Protein AF-A0A847PEQ1-F1 (afdb_monomer)

Sequence (86 aa):
MAHASVEVRDTLSGKIWVVYKGRRIEMKEVEKPKRATPSKVLADKKDKPVKTHKPASDHTWRRGFKEHPYVAKEYQDPGVALSTYT

Radius of gyration: 30.39 Å; Cα contacts (8 Å, |Δi|>4): 41; chains: 1; bounding box: 76×45×66 Å

Structure (mmCIF, N/CA/C/O backbone):
data_AF-A0A847PEQ1-F1
#
_entry.id   AF-A0A847PEQ1-F1
#
loop_
_atom_site.group_PDB
_atom_site.id
_atom_site.type_symbol
_atom_site.label_atom_id
_atom_site.label_alt_id
_atom_site.label_comp_id
_atom_site.label_asym_id
_atom_site.label_entity_id
_atom_site.label_seq_id
_atom_site.pdbx_PDB_ins_code
_atom_site.Cartn_x
_atom_site.Cartn_y
_atom_site.Cartn_z
_atom_site.occupancy
_atom_site.B_iso_or_equiv
_atom_site.auth_seq_id
_atom_site.auth_comp_id
_atom_site.auth_asym_id
_atom_site.auth_atom_id
_atom_site.pdbx_PDB_model_num
ATOM 1 N N . MET A 1 1 ? -9.298 6.848 -15.763 1.00 50.03 1 MET A N 1
ATOM 2 C CA . MET A 1 1 ? -8.457 6.110 -14.792 1.00 50.03 1 MET A CA 1
ATOM 3 C C . MET A 1 1 ? -9.196 6.088 -13.464 1.00 50.03 1 MET A C 1
ATOM 5 O O . MET A 1 1 ? -9.747 7.114 -13.096 1.00 50.03 1 MET A O 1
ATOM 9 N N . ALA A 1 2 ? -9.290 4.940 -12.791 1.00 70.50 2 ALA A N 1
ATOM 10 C CA . ALA A 1 2 ? -9.942 4.863 -11.483 1.00 70.50 2 ALA A CA 1
ATOM 11 C C . ALA A 1 2 ? -8.947 5.286 -10.393 1.00 70.50 2 ALA A C 1
ATOM 13 O O . ALA A 1 2 ? -7.872 4.700 -10.283 1.00 70.50 2 ALA A O 1
ATOM 14 N N . HIS A 1 3 ? -9.299 6.304 -9.610 1.00 74.81 3 HIS A N 1
ATOM 15 C CA . HIS A 1 3 ? -8.503 6.763 -8.476 1.00 74.81 3 HIS A CA 1
ATOM 16 C C . HIS A 1 3 ? -8.947 6.009 -7.219 1.00 74.81 3 HIS A C 1
ATOM 18 O O . HIS A 1 3 ? -10.140 5.937 -6.927 1.00 74.81 3 HIS A O 1
ATOM 24 N N . ALA A 1 4 ? -8.000 5.421 -6.489 1.00 81.19 4 ALA A N 1
ATOM 25 C CA . ALA A 1 4 ? -8.271 4.803 -5.197 1.00 81.19 4 ALA A CA 1
ATOM 26 C C . ALA A 1 4 ? -8.040 5.838 -4.089 1.00 81.19 4 ALA A C 1
ATOM 28 O O . ALA A 1 4 ? -6.927 6.337 -3.938 1.00 81.19 4 ALA A O 1
ATOM 29 N N . SER A 1 5 ? -9.086 6.157 -3.329 1.00 83.62 5 SER A N 1
ATOM 30 C CA . SER A 1 5 ? -8.994 6.956 -2.107 1.00 83.62 5 SER A CA 1
ATOM 31 C C . SER A 1 5 ? -8.843 6.046 -0.886 1.00 83.62 5 SER A C 1
ATOM 33 O O . SER A 1 5 ? -9.415 4.954 -0.828 1.00 83.62 5 SER A O 1
ATOM 35 N N . VAL A 1 6 ? -8.042 6.488 0.083 1.00 88.25 6 VAL A N 1
ATOM 36 C CA . VAL A 1 6 ? -7.773 5.776 1.337 1.00 88.25 6 VAL A CA 1
ATOM 37 C C . VAL A 1 6 ? -7.913 6.770 2.483 1.00 88.25 6 VAL A C 1
ATOM 39 O O . VAL A 1 6 ? -7.326 7.848 2.424 1.00 88.25 6 VAL A O 1
ATOM 42 N N . GLU A 1 7 ? -8.672 6.414 3.518 1.00 89.50 7 GLU A N 1
ATOM 43 C CA . GLU A 1 7 ? -8.748 7.202 4.751 1.00 89.50 7 GLU A CA 1
ATOM 44 C C . GLU A 1 7 ? -7.825 6.601 5.811 1.00 89.50 7 GLU A C 1
ATOM 46 O O . GLU A 1 7 ? -7.790 5.381 5.994 1.00 89.50 7 GLU A O 1
ATOM 51 N N . VAL A 1 8 ? -7.124 7.465 6.540 1.00 89.75 8 VAL A N 1
ATOM 52 C CA . VAL A 1 8 ? -6.261 7.091 7.665 1.00 89.75 8 VAL A CA 1
ATOM 53 C C . VAL A 1 8 ? -6.818 7.735 8.929 1.00 89.75 8 VAL A C 1
ATOM 55 O O . VAL A 1 8 ? -7.189 8.909 8.909 1.00 89.75 8 VAL A O 1
ATOM 58 N N . ARG A 1 9 ? -6.932 6.962 10.012 1.00 90.00 9 ARG A N 1
ATOM 59 C CA . ARG A 1 9 ? -7.456 7.425 11.302 1.00 90.00 9 ARG A CA 1
ATOM 60 C C . ARG A 1 9 ? -6.545 7.008 12.442 1.00 90.00 9 ARG A C 1
ATOM 62 O O . ARG A 1 9 ? -6.217 5.828 12.564 1.00 90.00 9 ARG A O 1
ATOM 69 N N . ASP A 1 10 ? -6.270 7.957 13.324 1.00 89.69 10 ASP A N 1
ATOM 70 C CA . ASP A 1 10 ? -5.525 7.726 14.555 1.00 89.69 10 ASP A CA 1
ATOM 71 C C . ASP A 1 10 ? -6.488 7.548 15.730 1.00 89.69 10 ASP A C 1
ATOM 73 O O . ASP A 1 10 ? -7.555 8.162 15.802 1.00 89.69 10 ASP A O 1
ATOM 77 N N . THR A 1 11 ? -6.122 6.670 16.657 1.00 86.31 11 THR A N 1
ATOM 78 C CA . THR A 1 11 ? -6.885 6.411 17.885 1.00 86.31 11 THR A CA 1
ATOM 79 C C . THR A 1 11 ? -6.162 6.977 19.096 1.00 86.31 11 THR A C 1
ATOM 81 O O . THR A 1 11 ? -4.941 7.101 19.097 1.00 86.31 11 THR A O 1
ATOM 84 N N . LEU A 1 12 ? -6.904 7.241 20.176 1.00 88.81 12 LEU A N 1
ATOM 85 C CA . LEU A 1 12 ? -6.336 7.704 21.451 1.00 88.81 12 LEU A CA 1
ATOM 86 C C . LEU A 1 12 ? -5.291 6.735 22.033 1.00 88.81 12 LEU A C 1
ATOM 88 O O . LEU A 1 12 ? -4.415 7.152 22.778 1.00 88.81 12 LEU A O 1
ATOM 92 N N . SER A 1 13 ? -5.353 5.451 21.667 1.00 85.69 13 SER A N 1
ATOM 93 C CA . SER A 1 13 ? -4.358 4.433 22.025 1.00 85.69 13 SER A CA 1
ATOM 94 C C . SER A 1 13 ? -3.093 4.452 21.155 1.00 85.69 13 SER A C 1
ATOM 96 O O . SER A 1 13 ? -2.269 3.552 21.281 1.00 85.69 13 SER A O 1
ATOM 98 N N . GLY A 1 14 ? -2.958 5.400 20.223 1.00 86.06 14 GLY A N 1
ATOM 99 C CA . GLY A 1 14 ? -1.825 5.486 19.295 1.00 86.06 14 GLY A CA 1
ATOM 100 C C . GLY A 1 14 ? -1.844 4.447 18.167 1.00 86.06 14 GLY A C 1
ATOM 101 O O . GLY A 1 14 ? -0.843 4.262 17.484 1.00 86.06 14 GLY A O 1
ATOM 102 N N . LYS A 1 15 ? -2.970 3.750 17.955 1.00 89.38 15 LYS A N 1
ATOM 103 C CA . LYS A 1 15 ? -3.129 2.794 16.848 1.00 89.38 15 LYS A CA 1
ATOM 104 C C . LYS A 1 15 ? -3.623 3.510 15.600 1.00 89.38 15 LYS A C 1
ATOM 106 O O . LYS A 1 15 ? -4.559 4.311 15.693 1.00 89.38 15 LYS A O 1
ATOM 111 N N . ILE A 1 16 ? -3.052 3.150 14.456 1.00 92.31 16 ILE A N 1
ATOM 112 C CA . ILE A 1 16 ? -3.399 3.709 13.149 1.00 92.31 16 ILE A CA 1
ATOM 113 C C . ILE A 1 16 ? -4.302 2.722 12.407 1.00 92.31 16 ILE A C 1
ATOM 115 O O . ILE A 1 16 ? -4.002 1.530 12.312 1.00 92.31 16 ILE A O 1
ATOM 119 N N . TRP A 1 17 ? -5.404 3.219 11.855 1.00 92.12 17 TRP A N 1
ATOM 120 C CA . TRP A 1 17 ? -6.354 2.442 11.065 1.00 92.12 17 TRP A CA 1
ATOM 121 C C . TRP A 1 17 ? -6.462 2.990 9.651 1.00 92.12 17 TRP A C 1
ATOM 123 O O . TRP A 1 17 ? -6.631 4.190 9.447 1.00 92.12 17 TRP A O 1
ATOM 133 N N . VAL A 1 18 ? -6.454 2.086 8.677 1.00 92.19 18 VAL A N 1
ATOM 134 C CA . VAL A 1 18 ? -6.761 2.388 7.280 1.00 92.19 18 VAL A CA 1
ATOM 135 C C . VAL A 1 18 ? -8.168 1.916 6.956 1.00 92.19 18 VAL A C 1
ATOM 137 O O . VAL A 1 18 ? -8.514 0.757 7.200 1.00 92.19 18 VAL A O 1
ATOM 140 N N . VAL A 1 19 ? -8.975 2.806 6.380 1.00 89.75 19 VAL A N 1
ATOM 141 C CA . VAL A 1 19 ? -10.288 2.473 5.829 1.00 89.75 19 VAL A CA 1
ATOM 142 C C . VAL A 1 19 ? -10.197 2.473 4.311 1.00 89.75 19 VAL A C 1
ATOM 144 O O . VAL A 1 19 ? -9.910 3.492 3.683 1.00 89.75 19 VAL A O 1
ATOM 147 N N . TYR A 1 20 ? -10.467 1.317 3.713 1.00 89.06 20 TYR A N 1
ATOM 148 C CA . TYR A 1 20 ? -10.518 1.163 2.264 1.00 89.06 20 TYR A CA 1
ATOM 149 C C . TYR A 1 20 ? -11.696 0.276 1.882 1.00 89.06 20 TYR A C 1
ATOM 151 O O . TYR A 1 20 ? -11.839 -0.835 2.394 1.00 89.06 20 TYR A O 1
ATOM 159 N N . LYS A 1 21 ? -12.564 0.769 0.989 1.00 88.69 21 LYS A N 1
ATOM 160 C CA . LYS A 1 21 ? -13.776 0.056 0.538 1.00 88.69 21 LYS A CA 1
ATOM 161 C C . LYS A 1 21 ? -14.622 -0.497 1.703 1.00 88.69 21 LYS A C 1
ATOM 163 O O . LYS A 1 21 ? -15.054 -1.646 1.674 1.00 88.69 21 LYS A O 1
ATOM 168 N N . GLY A 1 22 ? -14.795 0.298 2.763 1.00 86.06 22 GLY A N 1
ATOM 169 C CA . GLY A 1 22 ? -15.566 -0.077 3.958 1.00 86.06 22 GLY A CA 1
ATOM 170 C C . GLY A 1 22 ? -14.881 -1.077 4.899 1.00 86.06 22 GLY A C 1
ATOM 171 O O . GLY A 1 22 ? -15.439 -1.410 5.942 1.00 86.06 22 GLY A O 1
ATOM 172 N N . ARG A 1 23 ? -13.668 -1.544 4.578 1.00 89.44 23 ARG A N 1
ATOM 173 C CA . ARG A 1 23 ? -12.879 -2.426 5.446 1.00 89.44 23 ARG A CA 1
ATOM 174 C C . ARG A 1 23 ? -11.920 -1.609 6.297 1.00 89.44 23 ARG A C 1
ATOM 176 O O . ARG A 1 23 ? -11.256 -0.715 5.779 1.00 89.44 23 ARG A O 1
ATOM 183 N N . ARG A 1 24 ? -11.841 -1.948 7.586 1.00 90.69 24 ARG A N 1
ATOM 184 C CA . ARG A 1 24 ? -10.887 -1.381 8.548 1.00 90.69 24 ARG A CA 1
ATOM 185 C C . ARG A 1 24 ? -9.690 -2.313 8.673 1.00 90.69 24 ARG A C 1
ATOM 187 O O . ARG A 1 24 ? -9.867 -3.497 8.945 1.00 90.69 24 ARG A O 1
ATOM 194 N N . ILE A 1 25 ? -8.497 -1.777 8.467 1.00 91.00 25 ILE A N 1
ATOM 195 C CA . ILE A 1 25 ? -7.233 -2.509 8.530 1.00 91.00 25 ILE A CA 1
ATOM 196 C C . ILE A 1 25 ? -6.364 -1.808 9.571 1.00 91.00 25 ILE A C 1
ATOM 198 O O . ILE A 1 25 ? -6.042 -0.633 9.405 1.00 91.00 25 ILE A O 1
ATOM 202 N N . GLU A 1 26 ? -6.012 -2.504 10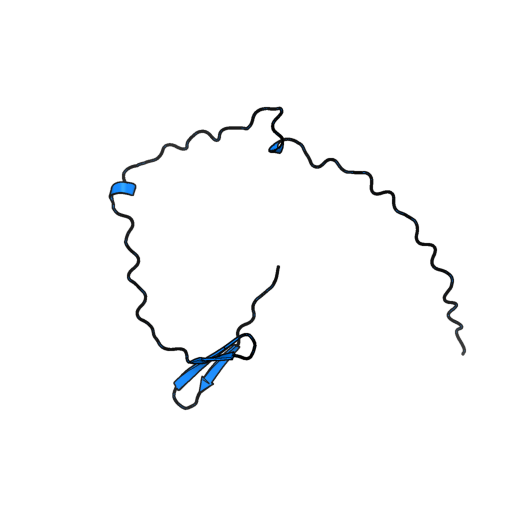.651 1.00 89.31 26 GLU A N 1
ATOM 203 C CA . GLU A 1 26 ? -5.057 -1.986 11.636 1.00 89.31 26 GLU A CA 1
ATOM 204 C C . GLU A 1 26 ? -3.666 -1.951 10.996 1.00 89.31 26 GLU A C 1
ATOM 206 O O . GLU A 1 26 ? -3.177 -2.962 10.479 1.00 89.31 26 GLU A O 1
ATOM 211 N N . MET A 1 27 ? -3.037 -0.778 10.987 1.00 88.75 27 MET A N 1
ATOM 212 C CA . MET A 1 27 ? -1.667 -0.637 10.519 1.00 88.75 27 MET A CA 1
ATOM 213 C C . MET A 1 27 ? -0.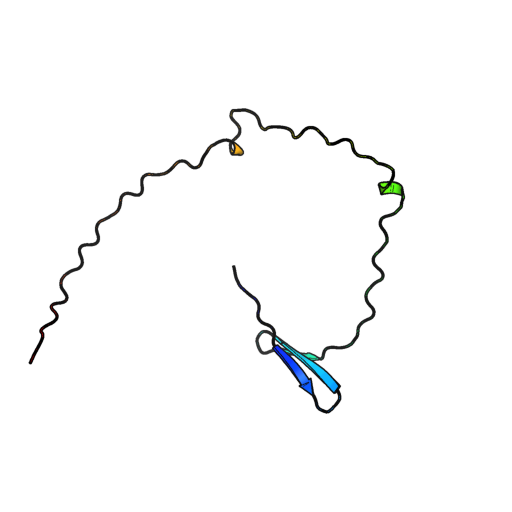716 -1.028 11.641 1.00 88.75 27 MET A C 1
ATOM 215 O O . MET A 1 27 ? -0.773 -0.490 12.744 1.00 88.75 27 MET A O 1
ATOM 219 N N . LYS A 1 28 ? 0.196 -1.941 11.323 1.00 87.56 28 LYS A N 1
ATOM 220 C CA . LYS A 1 28 ? 1.347 -2.265 12.160 1.00 87.56 28 LYS A CA 1
ATOM 221 C C . LYS A 1 28 ? 2.615 -1.789 11.473 1.00 87.56 28 LYS A C 1
ATOM 223 O O . LYS A 1 28 ? 2.710 -1.838 10.244 1.00 87.56 28 LYS A O 1
ATOM 228 N N . GLU A 1 29 ? 3.590 -1.369 12.262 1.00 81.56 29 GLU A N 1
ATOM 229 C CA . GLU A 1 29 ? 4.939 -1.178 11.754 1.00 81.56 29 GLU A CA 1
ATOM 230 C C . GLU A 1 29 ? 5.498 -2.538 11.316 1.00 81.56 29 GLU A C 1
ATOM 232 O O . GLU A 1 29 ? 5.350 -3.548 12.008 1.00 81.56 29 GLU A O 1
ATOM 237 N N . VAL A 1 30 ? 6.075 -2.586 10.118 1.00 80.56 30 VAL A N 1
ATOM 238 C CA . VAL A 1 30 ? 6.693 -3.792 9.562 1.00 80.56 30 VAL A CA 1
ATOM 239 C C . VAL A 1 30 ? 8.099 -3.424 9.132 1.00 80.56 30 VAL A C 1
ATOM 241 O O . VAL A 1 30 ? 8.295 -2.419 8.444 1.00 80.56 30 VAL A O 1
ATOM 244 N N . GLU A 1 31 ? 9.071 -4.253 9.509 1.00 85.88 31 GLU A N 1
ATOM 245 C CA . GLU A 1 31 ? 10.439 -4.107 9.031 1.00 85.88 31 GLU A CA 1
ATOM 246 C C . GLU A 1 31 ? 10.447 -4.201 7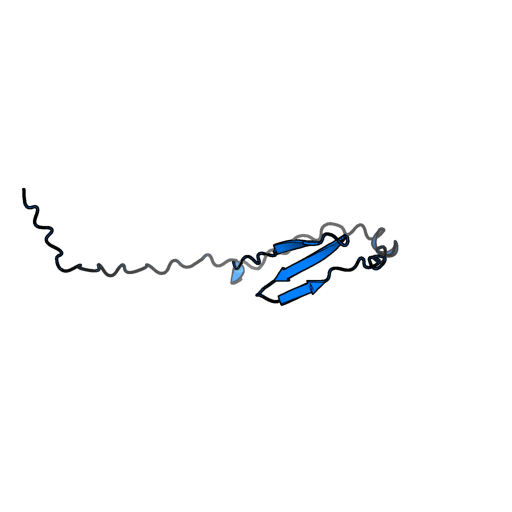.502 1.00 85.88 31 GLU A C 1
ATOM 248 O O . GLU A 1 31 ? 9.982 -5.177 6.904 1.00 85.88 31 GLU A O 1
ATOM 253 N N . LYS A 1 32 ? 10.934 -3.142 6.847 1.00 81.12 32 LYS A N 1
ATOM 254 C CA . LYS A 1 32 ? 11.018 -3.124 5.388 1.00 81.12 32 LYS A CA 1
ATOM 255 C C . LYS A 1 32 ? 12.004 -4.210 4.957 1.00 81.12 32 LYS A C 1
ATOM 257 O O . LYS A 1 32 ? 13.136 -4.205 5.442 1.00 81.12 32 LYS A O 1
ATOM 262 N N . PRO A 1 33 ? 11.636 -5.096 4.016 1.00 81.06 33 PRO A N 1
ATOM 263 C CA . PRO A 1 33 ? 12.576 -6.083 3.518 1.00 81.06 33 PRO A CA 1
ATOM 264 C C . PRO A 1 33 ? 13.787 -5.358 2.936 1.00 81.06 33 PRO A C 1
ATOM 266 O O . PRO A 1 33 ? 13.652 -4.418 2.143 1.00 81.06 33 PRO A O 1
ATOM 269 N N . LYS A 1 34 ? 14.983 -5.790 3.344 1.00 82.88 34 LYS A N 1
ATOM 270 C CA . LYS A 1 34 ? 16.236 -5.251 2.824 1.00 82.88 34 LYS A CA 1
ATOM 271 C C . LYS A 1 34 ? 16.257 -5.481 1.317 1.00 82.88 34 LYS A C 1
ATOM 273 O O . LYS A 1 34 ? 16.370 -6.614 0.852 1.00 82.88 34 LYS A O 1
ATOM 278 N N . ARG A 1 35 ? 16.120 -4.399 0.545 1.00 77.50 35 ARG A N 1
ATOM 279 C CA . ARG A 1 35 ? 16.220 -4.458 -0.914 1.00 77.50 35 ARG A CA 1
ATOM 280 C C . ARG A 1 35 ? 17.593 -5.028 -1.252 1.00 77.50 35 ARG A C 1
ATOM 282 O O . ARG A 1 35 ? 18.604 -4.465 -0.832 1.00 77.50 35 ARG A O 1
ATOM 289 N N . ALA A 1 36 ? 17.622 -6.138 -1.988 1.00 77.06 36 ALA A N 1
ATOM 290 C CA . ALA A 1 36 ? 18.867 -6.666 -2.519 1.00 77.06 36 ALA A CA 1
ATOM 291 C C . ALA A 1 36 ? 19.548 -5.547 -3.314 1.00 77.06 36 ALA A C 1
ATOM 293 O O . ALA A 1 36 ? 18.941 -4.951 -4.212 1.00 77.06 36 ALA A O 1
ATOM 294 N N . THR A 1 37 ? 20.780 -5.209 -2.940 1.00 70.88 37 THR A N 1
ATOM 295 C CA . THR A 1 37 ? 21.595 -4.317 -3.753 1.00 70.88 37 THR A CA 1
ATOM 296 C C . THR A 1 37 ? 21.782 -4.997 -5.107 1.00 70.88 37 THR A C 1
ATOM 298 O O . THR A 1 37 ? 22.057 -6.201 -5.142 1.00 70.88 37 THR A O 1
ATOM 301 N N . PRO A 1 38 ? 21.611 -4.286 -6.236 1.00 63.31 38 PRO A N 1
ATOM 302 C CA . PRO A 1 38 ? 22.008 -4.850 -7.514 1.00 63.31 38 PRO A CA 1
ATOM 303 C C . PRO A 1 38 ? 23.482 -5.240 -7.383 1.00 63.31 38 PRO A C 1
ATOM 305 O O . PRO A 1 38 ? 24.320 -4.426 -6.987 1.00 63.31 38 PRO A O 1
ATOM 308 N N . SER A 1 39 ? 23.785 -6.516 -7.620 1.00 60.31 39 SER A N 1
ATOM 309 C CA . SER A 1 39 ? 25.151 -7.025 -7.569 1.00 60.31 39 SER A CA 1
ATOM 310 C C . SER A 1 39 ? 26.045 -6.142 -8.441 1.00 60.31 39 SER A C 1
ATOM 312 O O . SER A 1 39 ? 25.665 -5.836 -9.575 1.00 60.31 39 SER A O 1
ATOM 314 N N . LYS A 1 40 ? 27.246 -5.790 -7.959 1.00 57.09 40 LYS A N 1
ATOM 315 C CA . LYS A 1 40 ? 28.253 -5.021 -8.723 1.00 57.09 40 LYS A CA 1
ATOM 316 C C . LYS A 1 40 ? 28.555 -5.608 -10.114 1.00 57.09 40 LYS A C 1
ATOM 318 O O . LYS A 1 40 ? 29.030 -4.887 -10.975 1.00 57.09 40 LYS A O 1
ATOM 323 N N . VAL A 1 41 ? 28.191 -6.868 -10.364 1.00 56.41 41 VAL A N 1
ATOM 324 C CA . VAL A 1 41 ? 28.255 -7.545 -11.671 1.00 56.41 41 VAL A CA 1
ATOM 325 C C . VAL A 1 41 ? 27.500 -6.796 -12.788 1.00 56.41 41 VAL A C 1
ATOM 327 O O . VAL A 1 41 ? 27.851 -6.933 -13.957 1.00 56.41 41 VAL A O 1
ATOM 330 N N . LEU A 1 42 ? 26.490 -5.977 -12.463 1.00 52.47 42 LEU A N 1
ATOM 331 C CA . LEU A 1 42 ? 25.786 -5.143 -13.450 1.00 52.47 42 LEU A CA 1
ATOM 332 C C . LEU A 1 42 ? 26.396 -3.742 -13.633 1.00 52.47 42 LEU A C 1
ATOM 334 O O . LEU A 1 42 ? 26.027 -3.059 -14.583 1.00 52.47 42 LEU A O 1
ATOM 338 N N . ALA A 1 43 ? 27.311 -3.306 -12.761 1.00 54.97 43 ALA A N 1
ATOM 339 C CA . ALA A 1 43 ? 27.873 -1.953 -12.800 1.00 54.97 43 ALA A CA 1
ATOM 340 C C . ALA A 1 43 ? 28.945 -1.772 -13.893 1.00 54.97 43 ALA A C 1
ATOM 342 O O . ALA A 1 43 ? 29.101 -0.670 -14.414 1.00 54.97 43 ALA A O 1
ATOM 343 N N . ASP A 1 44 ? 29.634 -2.850 -14.284 1.00 54.34 44 ASP A N 1
ATOM 344 C CA . ASP A 1 44 ? 30.725 -2.789 -15.270 1.00 54.34 44 ASP A CA 1
ATOM 345 C C . ASP A 1 44 ? 30.274 -3.025 -16.716 1.00 54.34 44 ASP A C 1
ATOM 347 O O . ASP A 1 44 ? 31.036 -2.800 -17.660 1.00 54.34 44 ASP A O 1
ATOM 351 N N . LYS A 1 45 ? 29.010 -3.405 -16.936 1.00 60.78 45 LYS A N 1
ATOM 352 C CA . LYS A 1 45 ? 28.433 -3.399 -18.280 1.00 60.78 45 LYS A CA 1
ATOM 353 C C . LYS A 1 45 ? 28.013 -1.973 -18.601 1.00 60.78 45 LYS A C 1
ATOM 355 O O . LYS A 1 45 ? 26.838 -1.628 -18.520 1.00 60.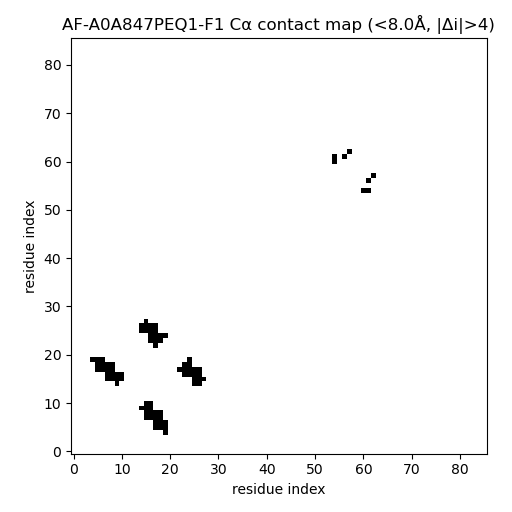78 45 LYS A O 1
ATOM 360 N N . LYS A 1 46 ? 28.989 -1.134 -18.965 1.00 60.62 46 LYS A N 1
ATOM 361 C CA . LYS A 1 46 ? 28.729 0.093 -19.728 1.00 60.62 46 LYS A CA 1
ATOM 362 C C . LYS A 1 46 ? 28.131 -0.327 -21.067 1.00 60.62 46 LYS A C 1
ATOM 364 O O . LYS A 1 46 ? 28.840 -0.486 -22.059 1.00 60.62 46 LYS A O 1
ATOM 369 N N . ASP A 1 47 ? 26.834 -0.595 -21.043 1.00 62.81 47 ASP A N 1
ATOM 370 C CA . ASP A 1 47 ? 26.050 -0.941 -22.208 1.00 62.81 47 ASP A CA 1
ATOM 371 C C . ASP A 1 47 ? 26.103 0.276 -23.129 1.00 62.81 47 ASP A C 1
ATOM 373 O O . ASP A 1 47 ? 25.647 1.372 -22.785 1.00 62.81 47 ASP A O 1
ATOM 377 N N . LYS A 1 48 ? 26.801 0.136 -24.257 1.00 68.69 48 LYS A N 1
ATOM 378 C CA . LYS A 1 48 ? 26.809 1.190 -25.270 1.00 68.69 48 LYS A CA 1
ATOM 379 C C . LYS A 1 48 ? 25.353 1.364 -25.698 1.00 68.69 48 LYS A C 1
ATOM 381 O O . LYS A 1 48 ? 24.699 0.344 -25.894 1.00 68.69 48 LYS A O 1
ATOM 386 N N . PRO A 1 49 ? 24.842 2.594 -25.881 1.00 71.00 49 PRO A N 1
ATOM 387 C CA . PRO A 1 49 ? 23.482 2.782 -26.362 1.00 71.00 49 PRO A CA 1
ATOM 388 C C . PRO A 1 49 ? 23.281 1.956 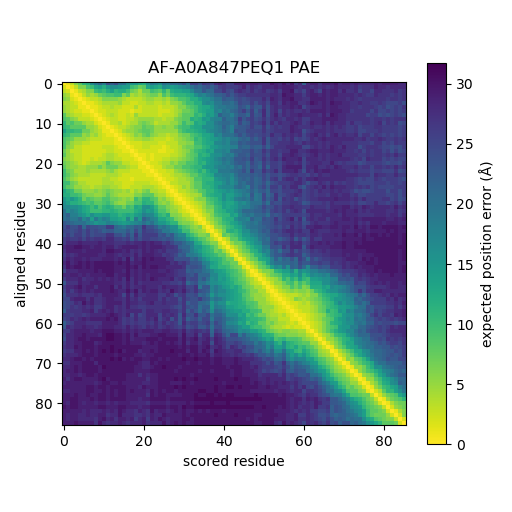-27.634 1.00 71.00 49 PRO A C 1
ATOM 390 O O . PRO A 1 49 ? 23.886 2.237 -28.675 1.00 71.00 49 PRO A O 1
ATOM 393 N N . VAL A 1 50 ? 22.491 0.887 -27.531 1.00 73.38 50 VAL A N 1
ATOM 394 C CA . VAL A 1 50 ? 22.128 0.074 -28.685 1.00 73.38 50 VAL A CA 1
ATOM 395 C C . VAL A 1 50 ? 21.347 0.994 -29.605 1.00 73.38 50 VAL A C 1
ATOM 397 O O . VAL A 1 50 ? 20.413 1.672 -29.174 1.00 73.38 50 VAL A O 1
ATOM 400 N N . LYS A 1 51 ? 21.767 1.069 -30.870 1.00 76.06 51 LYS A N 1
ATOM 401 C CA . LYS A 1 51 ? 21.068 1.885 -31.863 1.00 76.06 51 LYS A CA 1
ATOM 402 C C . LYS A 1 51 ? 19.600 1.474 -31.859 1.00 76.06 51 LYS A C 1
ATOM 404 O O . LYS A 1 51 ? 19.291 0.306 -32.084 1.00 76.06 51 LYS A O 1
ATOM 409 N N . THR A 1 52 ? 18.708 2.430 -31.616 1.00 78.12 52 THR A N 1
ATOM 410 C CA . THR A 1 52 ? 17.269 2.182 -31.641 1.00 78.12 52 THR A CA 1
ATOM 411 C C . THR A 1 52 ? 16.887 1.645 -33.015 1.00 78.12 52 THR A C 1
ATOM 413 O O . THR A 1 52 ? 16.997 2.357 -34.018 1.00 78.12 52 THR A O 1
ATOM 416 N N . HIS A 1 53 ? 16.464 0.382 -33.074 1.00 81.00 53 HIS A N 1
ATOM 417 C CA . HIS A 1 53 ? 16.022 -0.228 -34.318 1.00 81.00 53 HIS A CA 1
ATOM 418 C C . HIS A 1 53 ? 14.728 0.455 -34.766 1.00 81.00 53 HIS A C 1
ATOM 420 O O . HIS A 1 53 ? 13.696 0.368 -34.098 1.00 81.00 53 HIS A O 1
ATOM 426 N N . LYS A 1 54 ? 14.782 1.163 -35.896 1.00 81.00 54 LYS A N 1
ATOM 427 C CA . LYS A 1 54 ? 13.583 1.732 -36.508 1.00 81.00 54 LYS A CA 1
ATOM 428 C C . LYS A 1 54 ? 12.823 0.598 -37.204 1.00 81.00 54 LYS A C 1
ATOM 430 O O . LYS A 1 54 ? 13.437 -0.124 -37.984 1.00 81.00 54 LYS A O 1
ATOM 435 N N . PRO A 1 55 ? 11.511 0.445 -36.970 1.00 83.44 55 PRO A N 1
ATOM 436 C CA . PRO A 1 55 ? 10.722 -0.525 -37.714 1.00 83.44 55 PRO A CA 1
ATOM 437 C C . PRO A 1 55 ? 10.745 -0.190 -39.212 1.00 83.44 55 PRO A C 1
ATOM 439 O O . PRO A 1 55 ? 10.875 0.990 -39.583 1.00 83.44 55 PRO A O 1
ATOM 442 N N . ALA A 1 56 ? 10.606 -1.230 -40.040 1.00 81.69 56 ALA A N 1
ATOM 443 C CA . ALA A 1 56 ? 10.517 -1.127 -41.494 1.00 81.69 56 ALA A CA 1
ATOM 444 C C . ALA A 1 56 ? 9.424 -0.133 -41.925 1.00 81.69 56 ALA A C 1
ATOM 446 O O . ALA A 1 56 ? 8.505 0.179 -41.160 1.00 81.69 56 ALA A O 1
ATOM 447 N N . SER A 1 57 ? 9.552 0.420 -43.130 1.00 78.81 57 SER A N 1
ATOM 448 C CA . SER A 1 57 ? 8.662 1.474 -43.637 1.00 78.81 57 SER A CA 1
ATOM 449 C C . SER A 1 57 ? 7.193 1.047 -43.690 1.00 78.81 57 SER A C 1
ATOM 451 O O . SER A 1 57 ? 6.311 1.872 -43.466 1.00 78.81 57 SER A O 1
ATOM 453 N N . ASP A 1 58 ? 6.936 -0.233 -43.925 1.00 81.56 58 ASP A N 1
ATOM 454 C CA . ASP A 1 58 ? 5.622 -0.861 -44.050 1.00 81.56 58 ASP A CA 1
ATOM 455 C C . ASP A 1 58 ? 5.039 -1.379 -42.719 1.00 81.56 58 ASP A C 1
ATOM 457 O O . ASP A 1 58 ? 3.914 -1.889 -42.684 1.00 81.56 58 ASP A O 1
ATOM 461 N N . HIS A 1 59 ? 5.760 -1.209 -41.607 1.00 81.56 59 HIS A N 1
ATOM 462 C CA . HIS A 1 59 ? 5.357 -1.711 -40.297 1.00 81.56 59 HIS A CA 1
ATOM 463 C C . HIS A 1 59 ? 4.070 -1.041 -39.783 1.00 81.56 59 HIS A C 1
ATOM 465 O O . HIS A 1 59 ? 3.908 0.179 -39.851 1.00 81.56 59 HIS A O 1
ATOM 471 N N . THR A 1 60 ? 3.167 -1.818 -39.177 1.00 80.62 60 THR A N 1
ATOM 472 C CA . THR A 1 60 ? 1.850 -1.344 -38.700 1.00 80.62 60 THR A CA 1
ATOM 473 C C . THR A 1 60 ? 1.940 -0.201 -37.687 1.00 80.62 60 THR A C 1
ATOM 475 O O . THR A 1 60 ? 1.140 0.721 -37.751 1.00 80.62 60 THR A O 1
ATOM 478 N N . TRP A 1 61 ? 2.956 -0.194 -36.821 1.00 73.50 61 TRP A N 1
ATOM 479 C CA . TRP A 1 61 ? 3.236 0.908 -35.880 1.00 73.50 61 TRP A CA 1
ATOM 480 C C . TRP A 1 61 ? 3.606 2.243 -36.570 1.00 73.50 61 TRP A C 1
ATOM 482 O O . TRP A 1 61 ? 3.450 3.307 -35.982 1.00 73.50 61 TRP A O 1
ATOM 492 N N . ARG A 1 62 ? 4.072 2.235 -37.829 1.00 74.88 62 ARG A N 1
ATOM 493 C CA . ARG A 1 62 ? 4.258 3.474 -38.610 1.00 74.88 62 ARG A CA 1
ATOM 494 C C . ARG A 1 62 ? 2.982 3.951 -39.296 1.00 74.88 62 ARG A C 1
ATOM 496 O O . ARG A 1 62 ? 2.967 5.069 -39.806 1.00 74.88 62 ARG A O 1
ATOM 503 N N . ARG A 1 63 ? 1.927 3.133 -39.345 1.00 74.88 63 ARG A N 1
ATOM 504 C CA . ARG A 1 63 ? 0.654 3.567 -39.917 1.00 74.88 63 ARG A CA 1
ATOM 505 C C . ARG A 1 63 ? 0.035 4.576 -38.954 1.00 74.88 63 ARG A C 1
ATOM 507 O O . ARG A 1 63 ? -0.303 4.230 -37.826 1.00 74.88 63 ARG A O 1
ATOM 514 N N . GLY A 1 64 ? -0.076 5.826 -39.398 1.00 71.56 64 GLY A N 1
ATOM 515 C CA . GLY A 1 64 ? -0.854 6.840 -38.693 1.00 71.56 64 GLY A CA 1
ATOM 516 C C . GLY A 1 64 ? -2.301 6.381 -38.509 1.00 71.56 64 GLY A C 1
ATOM 517 O O . GLY A 1 64 ? -2.788 5.506 -39.234 1.00 71.56 64 GLY A O 1
ATOM 518 N N . PHE A 1 65 ? -2.981 6.966 -37.526 1.00 65.94 65 PHE A N 1
ATOM 519 C CA . PHE A 1 65 ? -4.407 6.751 -37.313 1.00 65.94 65 PHE A CA 1
ATOM 520 C C . PHE A 1 65 ? -5.148 7.106 -38.609 1.00 65.94 65 PHE A C 1
ATOM 522 O O . PHE A 1 65 ? -5.062 8.237 -39.081 1.00 65.94 65 PHE A O 1
ATOM 529 N N . LYS A 1 66 ? -5.820 6.132 -39.233 1.00 66.12 66 LYS A N 1
ATOM 530 C CA . LYS A 1 66 ? -6.739 6.435 -40.330 1.00 66.12 66 LYS A CA 1
ATOM 531 C C . LYS A 1 66 ? -7.943 7.113 -39.696 1.00 66.12 66 LYS A C 1
ATOM 533 O O . LYS A 1 66 ? -8.719 6.453 -39.009 1.00 66.12 66 LYS A O 1
ATOM 538 N N . GLU A 1 67 ? -8.072 8.418 -39.894 1.00 59.28 67 GLU A N 1
ATOM 539 C CA . GLU A 1 67 ? -9.306 9.124 -39.584 1.00 59.28 67 GLU A CA 1
ATOM 540 C C . GLU A 1 67 ? -10.415 8.502 -40.437 1.00 59.28 67 GLU A C 1
ATOM 542 O O . GLU A 1 67 ? -10.448 8.634 -41.660 1.00 59.28 67 GLU A O 1
ATOM 547 N N . HIS A 1 68 ? -11.292 7.739 -39.793 1.00 60.94 68 HIS A N 1
ATOM 548 C CA . HIS A 1 68 ? -12.577 7.420 -40.385 1.00 60.94 68 HIS A CA 1
ATOM 549 C C . HIS A 1 68 ? -13.412 8.702 -40.315 1.00 60.94 68 HIS A C 1
ATOM 551 O O . HIS A 1 68 ? -13.563 9.233 -39.211 1.00 60.94 68 HIS A O 1
ATOM 557 N N . PRO A 1 69 ? -13.939 9.225 -41.439 1.00 55.72 69 PRO A N 1
ATOM 558 C CA . PRO A 1 69 ? -14.799 10.394 -41.390 1.00 55.72 69 PRO A CA 1
ATOM 559 C C . PRO A 1 69 ? -16.030 10.041 -40.556 1.00 55.72 69 PRO A C 1
ATOM 561 O O . PRO A 1 69 ? -16.833 9.181 -40.922 1.00 55.72 69 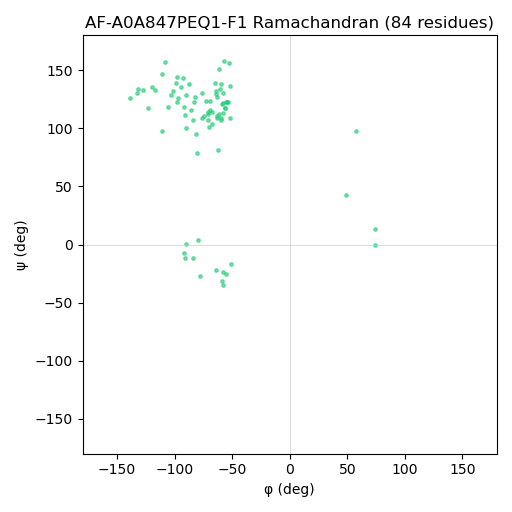PRO A O 1
ATOM 564 N N . TYR A 1 70 ? -16.137 10.676 -39.394 1.00 49.28 70 TYR A N 1
ATOM 565 C CA . TYR A 1 70 ? -17.308 10.588 -38.541 1.00 49.28 70 TYR A CA 1
ATOM 566 C C . TYR A 1 70 ? -18.449 11.281 -39.293 1.00 49.28 70 TYR A C 1
ATOM 568 O O . TYR A 1 70 ? -18.476 12.505 -39.399 1.00 49.28 70 TYR A O 1
ATOM 576 N N . VAL A 1 71 ? -19.369 10.509 -39.875 1.00 56.62 71 VAL A N 1
ATOM 577 C CA . VAL A 1 71 ? -20.608 11.069 -40.423 1.00 56.62 71 VAL A CA 1
ATOM 578 C C . VAL A 1 71 ? -21.447 11.505 -39.226 1.00 56.62 71 VAL A C 1
ATOM 580 O O . VAL A 1 71 ? -22.036 10.672 -38.536 1.00 56.62 71 VAL A O 1
ATOM 583 N N . ALA A 1 72 ? -21.447 12.805 -38.938 1.00 49.75 72 ALA A N 1
ATOM 584 C CA . ALA A 1 72 ? -22.320 13.391 -37.935 1.00 49.75 72 ALA A CA 1
ATOM 585 C C . ALA A 1 72 ? -23.773 13.192 -38.388 1.00 49.75 72 ALA A C 1
ATOM 587 O O . ALA A 1 72 ? -24.216 13.792 -39.363 1.00 49.75 72 ALA A O 1
ATOM 588 N N . LYS A 1 73 ? -24.514 12.312 -37.710 1.00 50.62 73 LYS A N 1
ATOM 589 C CA . LYS A 1 73 ? -25.974 12.313 -37.810 1.00 50.62 73 LYS A CA 1
ATOM 590 C C . LYS A 1 73 ? -26.476 13.508 -37.007 1.00 50.62 73 LYS A C 1
ATOM 592 O O . LYS A 1 73 ? -26.350 13.511 -35.785 1.00 50.62 73 LYS A O 1
ATOM 597 N N . GLU A 1 74 ? -27.001 14.509 -37.705 1.00 46.66 74 GLU A N 1
ATOM 598 C CA . GLU A 1 74 ? -27.749 15.614 -37.108 1.00 46.66 74 GLU A CA 1
ATOM 599 C C . GLU A 1 74 ? -28.915 15.037 -36.294 1.00 46.66 74 GLU A C 1
ATOM 601 O O . GLU A 1 74 ? -29.780 14.336 -36.819 1.00 46.66 74 GLU A O 1
ATOM 606 N N . TYR A 1 75 ? -28.903 15.278 -34.984 1.00 45.62 75 TYR A N 1
ATOM 607 C CA . TYR A 1 75 ? -30.041 15.003 -34.115 1.00 45.62 75 TYR A CA 1
ATOM 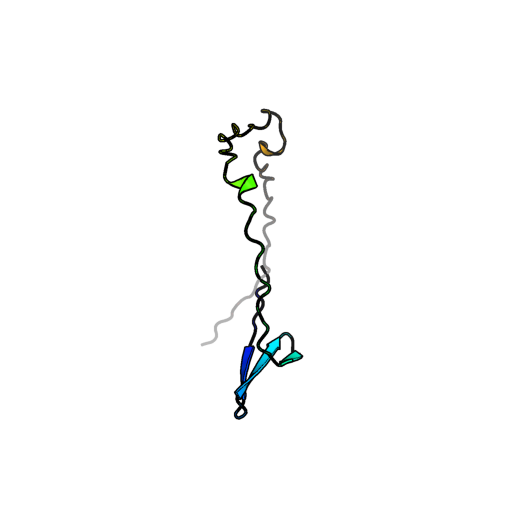608 C C . TYR A 1 75 ? -30.983 16.205 -34.204 1.00 45.62 75 TYR A C 1
ATOM 610 O O . TYR A 1 75 ? -30.673 17.280 -33.694 1.00 45.62 75 TYR A O 1
ATOM 618 N N . GLN A 1 76 ? -32.120 16.029 -34.876 1.00 45.34 76 GLN A N 1
ATOM 619 C CA . GLN A 1 76 ? -33.213 16.996 -34.869 1.00 45.34 76 GLN A CA 1
ATOM 620 C C . GLN A 1 76 ? -33.948 16.862 -33.527 1.00 45.34 76 GLN A C 1
ATOM 622 O O . GLN A 1 76 ? -34.597 15.846 -33.284 1.00 45.34 76 GLN A O 1
ATOM 627 N N . ASP A 1 77 ? -33.813 17.849 -32.645 1.00 43.84 77 ASP A N 1
ATOM 628 C CA . ASP A 1 77 ? -34.495 17.873 -31.347 1.00 43.84 77 ASP A CA 1
ATOM 629 C C . ASP A 1 77 ? -35.909 18.473 -31.519 1.00 43.84 77 ASP A C 1
ATOM 631 O O . ASP A 1 77 ? -36.029 19.632 -31.938 1.00 43.84 77 ASP A O 1
ATOM 635 N N . PRO A 1 78 ? -37.007 17.726 -31.286 1.00 48.09 78 PRO A N 1
ATOM 636 C CA . PRO A 1 78 ? -38.350 18.265 -31.422 1.00 48.09 78 PRO A CA 1
ATOM 637 C C . PRO A 1 78 ? -38.740 19.049 -30.163 1.00 48.09 78 PRO A C 1
ATOM 639 O O . PRO A 1 78 ? -39.267 18.499 -29.204 1.00 48.09 78 PRO A O 1
ATOM 642 N N . GLY A 1 79 ? -38.527 20.364 -30.227 1.00 46.88 79 GLY A N 1
ATOM 643 C CA . GLY A 1 79 ? -39.391 21.385 -29.630 1.00 46.88 79 GLY A CA 1
ATOM 644 C C . GLY A 1 79 ? -39.652 21.305 -28.124 1.00 46.88 79 GLY A C 1
ATOM 645 O O . GLY A 1 79 ? -40.628 20.706 -27.681 1.00 46.88 79 GLY A O 1
ATOM 646 N N . VAL A 1 80 ? -38.900 22.091 -27.351 1.00 42.84 80 VAL A N 1
ATOM 647 C CA . VAL A 1 80 ? -39.351 22.560 -26.033 1.00 42.84 80 VAL A CA 1
ATOM 648 C C . VAL A 1 80 ? -39.600 24.063 -26.125 1.00 42.84 80 VAL A C 1
ATOM 650 O O . VAL A 1 80 ? -38.680 24.876 -26.072 1.00 42.84 80 VAL A O 1
ATOM 653 N N . ALA A 1 81 ? -40.869 24.428 -26.316 1.00 48.34 81 ALA A N 1
ATOM 654 C CA . ALA A 1 81 ? -41.338 25.801 -26.206 1.00 48.34 81 ALA A CA 1
ATOM 655 C C . ALA A 1 81 ? -41.313 26.221 -24.730 1.00 48.34 81 ALA A C 1
ATOM 657 O O . ALA A 1 81 ? -42.095 25.715 -23.924 1.00 48.34 81 ALA A O 1
ATOM 658 N N . LEU A 1 82 ? -40.430 27.151 -24.367 1.00 42.59 82 LEU A N 1
ATOM 659 C CA . LEU A 1 82 ? -40.491 27.815 -23.068 1.00 42.59 82 LEU A CA 1
ATOM 660 C C . LEU A 1 82 ? -41.361 29.067 -23.197 1.00 42.59 82 LEU A C 1
ATOM 662 O O . LEU A 1 82 ? -40.947 30.102 -23.713 1.00 42.59 82 LEU A O 1
ATOM 666 N N . SER A 1 83 ? -42.606 28.909 -22.751 1.00 42.72 83 SER A N 1
ATOM 667 C CA . SER A 1 83 ? -43.587 29.966 -22.529 1.00 42.72 83 SER A CA 1
ATOM 668 C C . SER A 1 83 ? -43.151 30.815 -21.334 1.00 42.72 83 SER A C 1
ATOM 670 O O . SER A 1 83 ? -43.066 30.321 -20.211 1.00 42.72 83 SER A O 1
ATOM 672 N N . THR A 1 84 ? -42.849 32.089 -21.573 1.00 46.53 84 THR A N 1
ATOM 673 C CA . THR A 1 84 ? -42.594 33.071 -20.515 1.00 46.53 84 THR A CA 1
ATOM 674 C C . THR A 1 84 ? -43.904 33.766 -20.153 1.00 46.53 84 THR A C 1
ATOM 676 O O . THR A 1 84 ? -44.428 34.538 -20.958 1.00 46.53 84 THR A O 1
ATOM 679 N N . TYR A 1 85 ? -44.422 33.510 -18.952 1.00 35.69 85 TYR A N 1
ATOM 680 C CA . TYR A 1 85 ? -45.459 34.336 -18.336 1.00 35.69 85 TYR A CA 1
ATOM 681 C C . TYR A 1 85 ? -44.826 35.323 -17.348 1.00 35.69 85 TYR A C 1
ATOM 683 O O . TYR A 1 85 ? -44.149 34.895 -16.418 1.00 35.69 85 TYR A O 1
ATOM 691 N N . THR A 1 86 ? -45.101 36.605 -17.632 1.00 48.59 86 THR A N 1
ATOM 692 C CA . THR A 1 86 ? -45.152 37.821 -16.784 1.00 48.59 86 THR A CA 1
ATOM 693 C C . THR A 1 86 ? -44.017 38.110 -15.816 1.00 48.59 86 THR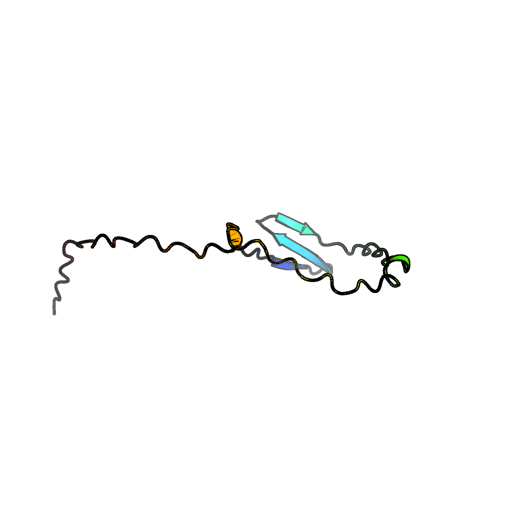 A C 1
ATOM 695 O O . THR A 1 86 ? -43.933 37.421 -14.778 1.00 48.59 86 THR A O 1
#

Foldseek 3Di:
DDDFDWDWDADPVRWIWIAGPNDIDTDDDDDDPDPPDDPCVVVPCPPDPDPPDDDDPPDPVVDDPDPDPDPDDDDDDPDDDDDDDD

pLDDT: mean 71.18, std 16.35, range [35.69, 92.31]

Secondary structure (DSSP, 8-state):
-PPPP-EEEE-TTS-EEEEETTEEEEE---PPP-PPPPPGGGTS---------PPPTT-GGGS-----------------------

Nearest PDB structures (foldseek):
  7oic-assembly1_V  TM=2.575E-01  e=1.385E+00  Homo sapiens
  7a5k-assembly1_V3  TM=2.354E-01  e=2.964E+00  Homo sapiens
  3aqj-assembly2_R  TM=2.135E-01  e=9.891E+00  Peduovirus P2
  7a5g-assembly1_V3  TM=2.487E-01  e=9.891E+00  Homo sapiens

Solvent-accessible surface area (backbone atoms only — not comparable to full-atom values): 6386 Å² total; per-residue (Å²): 134,89,83,87,77,74,49,77,47,80,42,98,85,75,49,40,34,37,41,47,96,90,41,80,42,80,61,72,94,70,85,74,77,81,74,78,72,82,60,70,83,64,71,75,60,76,72,69,84,72,78,80,81,74,76,61,90,86,36,72,90,70,55,69,86,77,80,70,84,77,79,79,76,82,81,84,78,86,76,84,85,81,82,84,80,132

Mean predicted aligned 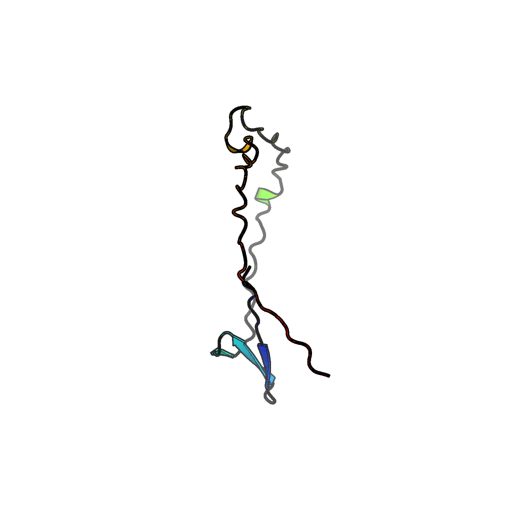error: 20.23 Å